Protein AF-A0A9D8ABJ6-F1 (afdb_monomer_lite)

Sequence (143 aa):
MEKLWEDFAPFADKQFLDEIETNLKSRFWEMYLGCSFLYNDFNLELPSHKGGPDLKINYNNTNLWVEAVTPQKGVGNDKLKKPPNGKVVKVSQDKMILRIQNSIDEKKRKYSNWIDKNIVSENEPFILAINGSELPFARTERE

Foldseek 3Di:
DVVLCVVCVVQFDPCLVVCCVPPVVQSVQLSVVSVVCVVVVWAWDHQPDDLDASTWTCDPNATEGEHGDAQAQDDDPLGQDADDPPDDDDDPVVSLVVSVVVRVVVVVVSVVVCCVVVSDPPPGHYYYHYDHPNHHPPDPDPD

Secondary structure (DSSP, 8-state):
-HHHHHHHGGG--TTHHHHHTTSHHHHHHHHHHHHHHHTTT-EEE--SSTTS-SEEEEETTEEEEEEEE-----SGGGPPPPPPTT------HHHHHHHHHHHHHHHHHHHHHHHHTTSS-TTS-EEEEE-GGGSTTSS----

pLDDT: mean 86.81, std 11.53, range [36.44, 97.5]

Structure (mmCIF, N/CA/C/O backbone):
data_AF-A0A9D8ABJ6-F1
#
_entry.id   AF-A0A9D8ABJ6-F1
#
loop_
_atom_site.group_PDB
_atom_site.id
_atom_site.type_symbol
_atom_site.label_atom_id
_atom_site.label_alt_id
_atom_site.label_comp_id
_atom_site.label_asym_id
_atom_site.label_entity_id
_atom_site.label_seq_id
_atom_site.pdbx_PDB_ins_code
_atom_site.Cartn_x
_atom_site.Cartn_y
_atom_site.Cartn_z
_atom_site.occupancy
_atom_site.B_iso_or_equiv
_atom_site.auth_seq_id
_atom_site.auth_comp_id
_atom_site.auth_asym_id
_atom_site.auth_atom_id
_atom_site.pdbx_PDB_model_num
ATOM 1 N N . MET A 1 1 ? 2.650 17.327 -5.884 1.00 76.12 1 MET A N 1
ATOM 2 C CA . MET A 1 1 ? 3.199 16.470 -4.809 1.00 76.12 1 MET A CA 1
ATOM 3 C C . MET A 1 1 ? 2.966 17.094 -3.452 1.00 76.12 1 MET A C 1
ATOM 5 O O . MET A 1 1 ? 2.412 16.404 -2.619 1.00 76.12 1 MET A O 1
ATOM 9 N N . GLU A 1 2 ? 3.292 18.374 -3.264 1.00 89.31 2 GLU A N 1
ATOM 10 C CA . GLU A 1 2 ? 3.063 19.102 -2.004 1.00 89.31 2 GLU A CA 1
ATOM 11 C C . GLU A 1 2 ? 1.635 18.939 -1.460 1.00 89.31 2 GLU A C 1
ATOM 13 O O . GLU A 1 2 ? 1.472 18.421 -0.365 1.00 89.31 2 GLU A O 1
ATOM 18 N N . LYS A 1 3 ? 0.606 19.191 -2.281 1.00 93.44 3 LYS A N 1
ATOM 19 C CA . LYS A 1 3 ? -0.793 19.005 -1.861 1.00 93.44 3 LYS A CA 1
ATOM 20 C C . LYS A 1 3 ? -1.155 17.571 -1.438 1.00 93.44 3 LYS A C 1
ATOM 22 O O . LYS A 1 3 ? -1.859 17.381 -0.458 1.00 93.44 3 LYS A O 1
ATOM 27 N N . LEU A 1 4 ? -0.657 16.562 -2.163 1.00 94.88 4 LEU A N 1
ATOM 28 C CA . LEU A 1 4 ? -0.892 15.154 -1.805 1.00 94.88 4 LEU A CA 1
ATOM 29 C C . LEU A 1 4 ? -0.260 14.833 -0.449 1.00 94.88 4 LEU A C 1
ATOM 31 O O . LEU A 1 4 ? -0.863 14.150 0.366 1.00 94.88 4 LEU A O 1
ATOM 35 N N . TRP A 1 5 ? 0.946 15.350 -0.205 1.00 95.06 5 TRP A N 1
ATOM 36 C CA . TRP A 1 5 ? 1.616 15.164 1.072 1.00 95.06 5 TRP A CA 1
ATOM 37 C C 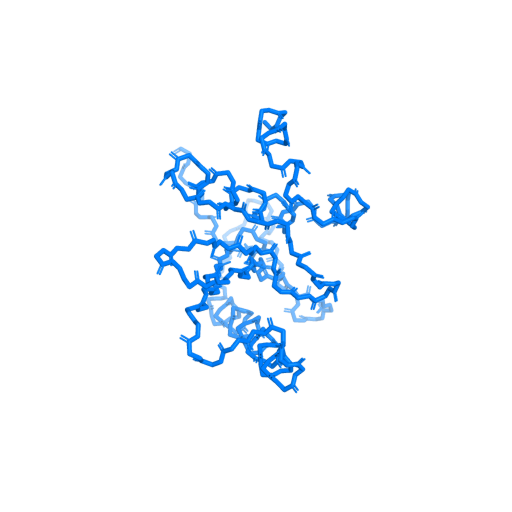. TRP A 1 5 ? 0.881 15.874 2.207 1.00 95.06 5 TRP A C 1
ATOM 39 O O . TRP A 1 5 ? 0.649 15.249 3.230 1.00 95.06 5 TRP A O 1
ATOM 49 N N . GLU A 1 6 ? 0.471 17.131 2.032 1.00 96.06 6 GLU A N 1
ATOM 50 C CA . GLU A 1 6 ? -0.304 17.866 3.044 1.00 96.06 6 GLU A CA 1
ATOM 51 C C . GLU A 1 6 ? -1.553 17.098 3.488 1.00 96.06 6 GLU A C 1
ATOM 53 O O . GLU A 1 6 ? -1.835 17.016 4.683 1.00 96.06 6 GLU A O 1
ATOM 58 N N . ASP A 1 7 ? -2.271 16.504 2.532 1.00 96.25 7 ASP A N 1
ATOM 59 C CA . ASP A 1 7 ? -3.502 15.765 2.810 1.00 96.25 7 ASP A CA 1
ATOM 60 C C . ASP A 1 7 ? -3.226 14.368 3.397 1.00 96.25 7 ASP A C 1
ATOM 62 O O . ASP A 1 7 ? -4.000 13.881 4.221 1.00 96.25 7 ASP A O 1
ATOM 66 N N . PHE A 1 8 ? -2.129 13.713 2.998 1.00 95.69 8 PHE A N 1
ATOM 67 C CA . PHE A 1 8 ? -1.795 12.350 3.428 1.00 95.69 8 PHE A CA 1
ATOM 68 C C . PHE A 1 8 ? -0.954 12.277 4.707 1.00 95.69 8 PHE A C 1
ATOM 70 O O . PHE A 1 8 ? -1.036 11.287 5.431 1.00 95.69 8 PHE A O 1
ATOM 77 N N . ALA A 1 9 ? -0.160 13.302 5.021 1.00 94.06 9 ALA A N 1
ATOM 78 C CA . ALA A 1 9 ? 0.759 13.321 6.160 1.00 94.06 9 ALA A CA 1
ATOM 79 C C . ALA A 1 9 ? 0.124 12.916 7.505 1.00 94.06 9 ALA A C 1
ATOM 81 O O . ALA A 1 9 ? 0.792 12.212 8.265 1.00 94.06 9 ALA A O 1
ATOM 82 N N . PRO A 1 10 ? -1.141 13.274 7.820 1.00 93.12 10 PRO A N 1
ATOM 83 C CA . PRO A 1 10 ? -1.798 12.818 9.047 1.00 93.12 10 PRO A CA 1
ATOM 84 C C . PRO A 1 10 ? -2.013 11.301 9.125 1.00 93.12 10 PRO A C 1
ATOM 86 O O . PRO A 1 10 ? -2.235 10.788 10.217 1.00 93.12 10 PRO A O 1
ATOM 89 N N . PHE A 1 11 ? -1.972 10.597 7.993 1.00 93.00 11 PHE A N 1
ATOM 90 C CA . PHE A 1 11 ? -2.233 9.160 7.863 1.00 93.00 11 PHE A CA 1
ATOM 91 C C . PHE A 1 11 ? -0.967 8.338 7.601 1.00 93.00 11 PHE A C 1
ATOM 93 O O . PHE A 1 11 ? -1.007 7.112 7.686 1.00 93.00 11 PHE A O 1
ATOM 100 N N . ALA A 1 12 ? 0.150 9.002 7.301 1.00 90.19 12 ALA A N 1
ATOM 101 C CA . ALA A 1 12 ? 1.417 8.358 7.002 1.00 90.19 12 ALA A CA 1
ATOM 102 C C . ALA A 1 12 ? 2.024 7.685 8.244 1.00 90.19 12 ALA A C 1
ATOM 104 O O . ALA A 1 12 ? 1.994 8.221 9.358 1.00 90.19 12 ALA A O 1
ATOM 105 N N . ASP A 1 13 ? 2.629 6.512 8.048 1.00 87.06 13 ASP A N 1
ATOM 106 C CA . ASP A 1 13 ? 3.379 5.846 9.107 1.00 87.06 13 ASP A CA 1
ATOM 107 C C . ASP A 1 13 ? 4.672 6.619 9.465 1.00 87.06 13 ASP A C 1
ATOM 109 O O . ASP A 1 13 ? 5.180 7.447 8.706 1.00 87.06 13 ASP A O 1
ATOM 113 N N . LYS A 1 14 ? 5.242 6.342 10.645 1.00 84.69 14 LYS A N 1
ATOM 114 C CA . LYS A 1 14 ? 6.432 7.059 11.151 1.00 84.69 14 LYS A CA 1
ATOM 115 C C . LYS A 1 14 ? 7.685 6.900 10.281 1.00 84.69 14 LYS A C 1
ATOM 117 O O . LYS A 1 14 ? 8.582 7.725 10.385 1.00 84.69 14 LYS A O 1
ATOM 122 N N . GLN A 1 15 ? 7.778 5.825 9.506 1.00 86.12 15 GLN A N 1
ATOM 123 C CA . GLN A 1 15 ? 8.911 5.486 8.643 1.00 86.12 15 GLN A CA 1
ATOM 124 C C . GLN A 1 15 ? 8.724 6.027 7.219 1.00 86.12 15 GLN A C 1
ATOM 126 O O . GLN A 1 15 ? 9.669 5.994 6.435 1.00 86.12 15 GLN A O 1
ATOM 131 N N . PHE A 1 16 ? 7.540 6.547 6.879 1.00 88.88 16 PHE A N 1
ATOM 132 C CA . PHE A 1 16 ? 7.216 7.021 5.537 1.00 88.88 16 PHE A CA 1
ATOM 133 C C . PHE A 1 16 ? 8.237 8.043 5.013 1.00 88.88 16 PHE A C 1
ATOM 135 O O . PHE A 1 16 ? 8.730 7.908 3.893 1.00 88.88 16 PHE A O 1
ATOM 142 N N . LEU A 1 17 ? 8.593 9.038 5.835 1.00 88.62 17 LEU A N 1
ATOM 143 C CA . LEU A 1 17 ? 9.566 10.074 5.467 1.00 88.62 17 LEU A CA 1
ATOM 144 C C . LEU A 1 17 ? 10.998 9.539 5.354 1.00 88.62 17 LEU A C 1
ATOM 146 O O . LEU A 1 17 ? 11.730 9.970 4.470 1.00 88.62 17 LEU A O 1
ATOM 150 N N . ASP A 1 18 ? 11.383 8.574 6.187 1.00 87.94 18 ASP A N 1
ATOM 151 C CA . ASP A 1 18 ? 12.710 7.954 6.096 1.00 87.94 18 ASP A CA 1
ATOM 152 C C . ASP A 1 18 ? 12.830 7.102 4.819 1.00 87.94 18 ASP A C 1
ATOM 154 O O . ASP A 1 18 ? 13.891 6.989 4.202 1.00 87.94 18 ASP A O 1
ATOM 158 N N . GLU A 1 19 ? 11.726 6.484 4.395 1.00 88.88 19 GLU A N 1
ATOM 159 C CA . GLU A 1 19 ? 11.717 5.560 3.269 1.00 88.88 19 GLU A CA 1
ATOM 160 C C . GLU A 1 19 ? 11.424 6.221 1.922 1.00 88.88 19 GLU A C 1
ATOM 162 O O . GLU A 1 19 ? 11.817 5.667 0.894 1.00 88.88 19 GLU A O 1
ATOM 167 N N . ILE A 1 20 ? 10.777 7.389 1.872 1.00 89.00 20 ILE A N 1
ATOM 168 C CA . ILE A 1 20 ? 10.450 8.044 0.595 1.00 89.00 20 ILE A CA 1
ATOM 169 C C . ILE A 1 20 ? 11.703 8.445 -0.195 1.00 89.00 20 ILE A C 1
ATOM 171 O O . ILE A 1 20 ? 11.685 8.407 -1.426 1.00 89.00 20 ILE A O 1
ATOM 175 N N . GLU A 1 21 ? 12.813 8.746 0.485 1.00 86.44 21 GLU A N 1
ATOM 176 C CA . GLU A 1 21 ? 14.087 9.088 -0.160 1.00 86.44 21 GLU A CA 1
ATOM 177 C C . GLU A 1 21 ? 14.674 7.914 -0.957 1.00 86.44 21 GLU A C 1
ATOM 179 O O . GLU A 1 21 ? 15.255 8.098 -2.029 1.00 86.44 21 GLU A O 1
ATOM 184 N N . THR A 1 22 ? 14.501 6.689 -0.454 1.00 86.44 22 THR A N 1
ATOM 185 C CA . THR A 1 22 ? 15.095 5.477 -1.040 1.00 86.44 22 THR A CA 1
ATOM 186 C C . THR A 1 22 ? 14.095 4.651 -1.851 1.00 86.44 22 THR A C 1
ATOM 188 O O . THR A 1 22 ? 14.486 3.976 -2.805 1.00 86.44 22 THR A O 1
ATOM 191 N N . ASN A 1 23 ? 12.801 4.755 -1.535 1.00 88.06 23 ASN A N 1
ATOM 192 C CA . ASN A 1 23 ? 11.696 3.983 -2.108 1.00 88.06 23 ASN A CA 1
ATOM 193 C C . ASN A 1 23 ? 10.588 4.888 -2.677 1.00 88.06 23 ASN A C 1
ATOM 195 O O . ASN A 1 23 ? 9.398 4.583 -2.552 1.00 88.06 23 ASN A O 1
ATOM 199 N N . LEU A 1 24 ? 10.978 5.981 -3.345 1.00 90.38 24 LEU A N 1
ATOM 200 C CA . LEU A 1 24 ? 10.076 7.034 -3.827 1.00 90.38 24 LEU A CA 1
ATOM 201 C C . LEU A 1 24 ? 8.819 6.508 -4.526 1.00 90.38 24 LEU A C 1
ATOM 203 O O . LEU A 1 24 ? 7.724 6.938 -4.202 1.00 90.38 24 LEU A O 1
ATOM 207 N N . LYS A 1 25 ? 8.941 5.581 -5.483 1.00 90.56 25 LYS A N 1
ATOM 208 C CA . LYS A 1 25 ? 7.775 5.091 -6.242 1.00 90.56 25 LYS A CA 1
ATOM 209 C C . LYS A 1 25 ? 6.803 4.276 -5.391 1.00 90.56 25 LYS A C 1
ATOM 211 O O . LYS A 1 25 ? 5.603 4.371 -5.623 1.00 90.56 25 LYS A O 1
ATOM 216 N N . SER A 1 26 ? 7.310 3.501 -4.432 1.00 90.81 26 SER A N 1
ATOM 217 C CA . SER A 1 26 ? 6.473 2.714 -3.521 1.00 90.81 26 SER A CA 1
ATOM 218 C C . SER A 1 26 ? 5.722 3.637 -2.566 1.00 90.81 26 SER A C 1
ATOM 220 O O . SER A 1 26 ? 4.498 3.587 -2.511 1.00 90.81 26 SER A O 1
ATOM 222 N N . ARG A 1 27 ? 6.442 4.548 -1.896 1.00 93.19 27 ARG A N 1
ATOM 223 C CA . ARG A 1 27 ? 5.853 5.505 -0.943 1.00 93.19 27 ARG A CA 1
ATOM 224 C C . ARG A 1 27 ? 4.950 6.530 -1.626 1.00 93.19 27 ARG A C 1
ATOM 226 O O . ARG A 1 27 ? 3.890 6.873 -1.118 1.00 93.19 27 ARG A O 1
ATOM 233 N N . PHE A 1 28 ? 5.289 6.944 -2.845 1.00 93.88 28 PHE A N 1
ATOM 234 C CA . PHE A 1 28 ? 4.387 7.747 -3.665 1.00 93.88 28 PHE A CA 1
ATOM 235 C C . PHE A 1 28 ? 3.108 6.985 -4.030 1.00 93.88 28 PHE A C 1
ATOM 237 O O . PHE A 1 28 ? 2.041 7.588 -4.042 1.00 93.88 28 PHE A O 1
ATOM 244 N N . TRP A 1 29 ? 3.189 5.686 -4.343 1.00 95.06 29 TRP A N 1
ATOM 245 C CA . TRP A 1 29 ? 2.006 4.892 -4.683 1.00 95.06 29 TRP A CA 1
ATOM 246 C C . TRP A 1 29 ? 1.058 4.727 -3.492 1.00 95.06 29 TRP A C 1
ATOM 248 O O . TRP A 1 29 ? -0.145 4.916 -3.653 1.00 95.06 29 TRP A O 1
ATOM 258 N N . GLU A 1 30 ? 1.601 4.466 -2.306 1.00 95.12 30 GLU A N 1
ATOM 259 C CA . GLU A 1 30 ? 0.864 4.471 -1.038 1.00 95.12 30 GLU A CA 1
ATOM 260 C C . GLU A 1 30 ? 0.154 5.812 -0.795 1.00 95.12 30 GLU A C 1
ATOM 262 O 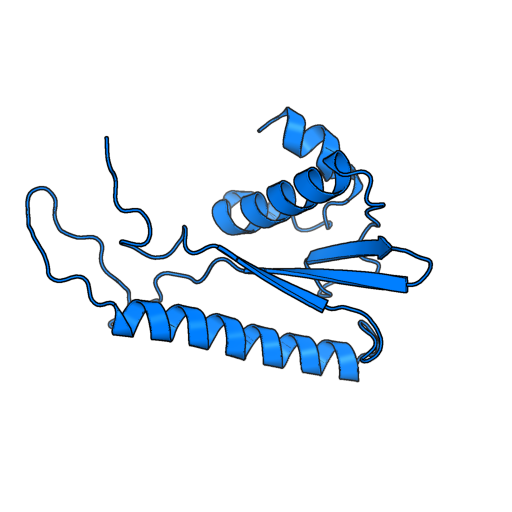O . GLU A 1 30 ? -1.067 5.842 -0.647 1.00 95.12 30 GLU A O 1
ATOM 267 N N . MET A 1 31 ? 0.888 6.929 -0.856 1.00 96.00 31 MET A N 1
ATOM 268 C CA . MET A 1 31 ? 0.318 8.271 -0.682 1.00 96.00 31 MET A CA 1
ATOM 269 C C . MET A 1 31 ? -0.753 8.580 -1.731 1.00 96.00 31 MET A C 1
ATOM 271 O O . MET A 1 31 ? -1.811 9.115 -1.412 1.00 96.00 31 MET A O 1
ATOM 275 N N . TYR A 1 32 ? -0.505 8.230 -2.995 1.00 96.25 32 TYR A N 1
ATOM 276 C CA . TYR A 1 32 ? -1.462 8.450 -4.074 1.00 96.25 32 TYR A CA 1
ATOM 277 C C . TYR A 1 32 ? -2.763 7.672 -3.847 1.00 96.25 32 TYR A C 1
ATOM 279 O O . TYR A 1 32 ? -3.844 8.227 -4.050 1.00 96.25 32 TYR A O 1
ATOM 287 N N . LEU A 1 33 ? -2.678 6.411 -3.413 1.00 96.81 33 LEU A N 1
ATOM 288 C CA . LEU A 1 33 ? -3.850 5.620 -3.037 1.00 96.81 33 LEU A CA 1
ATOM 289 C C . LEU A 1 33 ? -4.578 6.254 -1.856 1.00 96.81 33 LEU A C 1
ATOM 291 O O . LEU A 1 33 ? -5.793 6.423 -1.926 1.00 96.81 33 LEU A O 1
ATOM 295 N N . GLY A 1 34 ? -3.845 6.658 -0.818 1.00 96.62 34 GLY A N 1
ATOM 296 C CA . GLY A 1 34 ? -4.423 7.295 0.357 1.00 96.62 34 GLY A CA 1
ATOM 297 C C . GLY A 1 34 ? -5.218 8.552 0.004 1.00 96.62 34 GLY A C 1
ATOM 298 O O . GLY A 1 34 ? -6.401 8.644 0.324 1.00 96.62 34 GLY A O 1
ATOM 299 N N . CYS A 1 35 ? -4.620 9.470 -0.760 1.00 97.50 35 CYS A N 1
ATOM 300 C CA . CYS A 1 35 ? -5.322 10.645 -1.280 1.00 97.50 35 CYS A CA 1
ATOM 301 C C . CYS A 1 35 ? -6.505 10.271 -2.179 1.00 97.50 35 CYS A C 1
ATOM 303 O O . CYS A 1 35 ? -7.549 10.907 -2.103 1.00 97.50 35 CYS A O 1
ATOM 305 N N . SER A 1 36 ? -6.376 9.236 -3.016 1.00 96.75 36 SER A N 1
ATOM 306 C CA . SER A 1 36 ? -7.476 8.799 -3.883 1.00 96.75 36 SER A CA 1
ATOM 307 C C .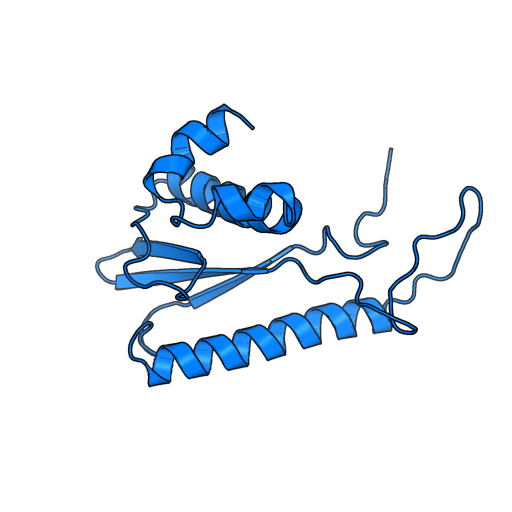 SER A 1 36 ? -8.686 8.349 -3.067 1.00 96.75 36 SER A C 1
ATOM 309 O O . SER A 1 36 ? -9.808 8.704 -3.410 1.00 96.75 36 SER A O 1
ATOM 311 N N . PHE A 1 37 ? -8.477 7.617 -1.974 1.00 96.50 37 PHE A N 1
ATOM 312 C CA . PHE A 1 37 ? -9.555 7.242 -1.062 1.00 96.50 37 PHE A CA 1
ATOM 313 C C . PHE A 1 37 ? -10.128 8.463 -0.328 1.00 96.50 37 PHE A C 1
ATOM 315 O O . PHE A 1 37 ? -11.345 8.643 -0.339 1.00 96.50 37 PHE A O 1
ATOM 322 N N . LEU A 1 38 ? -9.279 9.344 0.214 1.00 96.06 38 LEU A N 1
ATOM 323 C CA . LEU A 1 38 ? -9.716 10.584 0.875 1.00 96.06 38 LEU A CA 1
ATOM 324 C C . LEU A 1 38 ? -10.602 11.445 -0.033 1.00 96.06 38 LEU A C 1
ATOM 326 O O . LEU A 1 38 ? -11.652 11.917 0.385 1.00 96.06 38 LEU A O 1
ATOM 330 N N . TYR A 1 39 ? -10.203 11.627 -1.292 1.00 96.75 39 TYR A N 1
ATOM 331 C CA . TYR A 1 39 ? -10.935 12.449 -2.260 1.00 96.75 39 TYR A CA 1
ATOM 332 C C . TYR A 1 39 ? -12.223 11.795 -2.778 1.00 96.75 39 TYR A C 1
ATOM 334 O O . TYR A 1 39 ? -12.970 12.435 -3.512 1.00 96.75 39 TYR A O 1
ATOM 342 N N . ASN A 1 40 ? -12.476 10.535 -2.419 1.00 96.25 40 ASN A N 1
ATOM 343 C CA . ASN A 1 40 ? -13.724 9.821 -2.688 1.00 96.25 40 ASN A CA 1
ATOM 344 C C . ASN A 1 40 ? -14.510 9.554 -1.388 1.00 96.25 40 ASN A C 1
ATOM 346 O O . ASN A 1 40 ? -15.243 8.571 -1.308 1.00 96.25 40 ASN A O 1
ATOM 350 N N . ASP A 1 41 ? -14.334 10.409 -0.375 1.00 95.06 41 ASP A N 1
ATOM 351 C CA . ASP A 1 41 ? -15.074 10.403 0.895 1.00 95.06 41 ASP A CA 1
ATOM 352 C C . ASP A 1 41 ? -14.905 9.124 1.740 1.00 95.06 41 ASP A C 1
ATOM 354 O O . ASP A 1 41 ? -15.752 8.787 2.572 1.00 95.06 41 ASP A O 1
ATOM 358 N N . PHE A 1 42 ? -13.794 8.403 1.561 1.00 95.69 42 PHE A N 1
ATOM 359 C CA . PHE A 1 42 ? -13.424 7.311 2.459 1.00 95.69 42 PHE A CA 1
ATOM 360 C C . PHE A 1 42 ? -12.688 7.836 3.695 1.00 95.69 42 PHE A C 1
ATOM 362 O O . PHE A 1 42 ? -11.825 8.711 3.614 1.00 95.69 42 PHE A O 1
ATOM 369 N N . ASN A 1 43 ? -12.978 7.229 4.845 1.00 94.81 43 ASN A N 1
ATOM 370 C CA . ASN A 1 43 ? -12.372 7.598 6.119 1.00 94.81 43 ASN A CA 1
ATOM 371 C C . ASN A 1 43 ? -11.069 6.826 6.329 1.00 94.81 43 ASN A C 1
ATOM 373 O O . ASN A 1 43 ? -11.098 5.669 6.752 1.00 94.81 43 ASN A O 1
ATOM 377 N N . LEU A 1 44 ? -9.930 7.450 6.035 1.00 95.06 44 LEU A N 1
ATOM 378 C CA . LEU A 1 44 ? -8.631 6.877 6.383 1.00 95.06 44 LEU A CA 1
ATOM 379 C C . LEU A 1 44 ? -8.389 6.954 7.888 1.00 95.06 44 LEU A C 1
ATOM 381 O O . LEU A 1 44 ? -8.735 7.931 8.551 1.00 95.06 44 LEU A O 1
ATOM 385 N N . GLU A 1 45 ? -7.720 5.936 8.407 1.00 92.88 45 GLU A N 1
ATOM 386 C CA . GLU A 1 45 ? -7.226 5.889 9.774 1.00 92.88 45 GLU A CA 1
ATOM 387 C C . GLU A 1 45 ? -5.716 5.639 9.760 1.00 92.88 45 GLU A C 1
ATOM 389 O O . GLU A 1 45 ? -5.197 4.909 8.913 1.00 92.88 45 GLU A O 1
ATOM 394 N N . LEU A 1 46 ? -5.006 6.221 10.730 1.00 85.06 46 LEU A N 1
ATOM 395 C CA . LEU A 1 46 ? -3.604 5.887 10.977 1.00 85.06 46 LEU A CA 1
ATOM 396 C C . LEU A 1 46 ? -3.480 4.380 11.253 1.00 85.06 46 LEU A C 1
ATOM 398 O O . LEU A 1 46 ? -4.197 3.869 12.124 1.00 85.06 46 LEU A O 1
ATOM 402 N N . PRO A 1 47 ? -2.560 3.663 10.584 1.00 73.81 47 PRO A N 1
ATOM 403 C CA . PRO A 1 47 ? -2.312 2.263 10.887 1.00 73.81 47 PRO A CA 1
ATOM 404 C C . PRO A 1 47 ? -1.955 2.095 12.369 1.00 73.81 47 PRO A C 1
ATOM 406 O O . PRO A 1 47 ? -0.994 2.678 12.874 1.00 73.81 47 PRO A O 1
ATOM 409 N N . SER A 1 48 ? -2.732 1.288 13.093 1.00 67.81 48 SER A N 1
ATOM 410 C CA . SER A 1 48 ? -2.560 1.100 14.540 1.00 67.81 48 SER A CA 1
ATOM 411 C C . SER A 1 48 ? -1.340 0.244 14.901 1.00 67.81 48 SER A C 1
ATOM 413 O O . SER A 1 48 ? -0.902 0.246 16.053 1.00 67.81 48 SER A O 1
ATOM 415 N N . HIS A 1 49 ? -0.771 -0.480 13.931 1.00 73.44 49 HIS A N 1
ATOM 416 C CA . HIS A 1 49 ? 0.315 -1.433 14.143 1.00 73.44 49 HIS A CA 1
ATOM 417 C C . HIS A 1 49 ? 1.512 -1.155 13.239 1.00 73.44 49 HIS A C 1
ATOM 419 O O . HIS A 1 49 ? 1.400 -1.099 12.016 1.00 73.44 49 HIS A O 1
ATOM 425 N N . LYS A 1 50 ? 2.700 -1.084 13.849 1.00 78.50 50 LYS A N 1
ATOM 426 C CA . LYS A 1 50 ? 3.961 -1.058 13.106 1.00 78.50 50 LYS A CA 1
ATOM 427 C C . LYS A 1 50 ? 4.122 -2.364 12.321 1.00 78.50 50 LYS A C 1
ATOM 429 O O . LYS A 1 50 ? 4.119 -3.442 12.915 1.00 78.50 50 LYS A O 1
ATOM 434 N N . GLY A 1 51 ? 4.309 -2.254 11.007 1.00 81.69 51 GLY A N 1
ATOM 435 C CA . GLY A 1 51 ? 4.467 -3.403 10.111 1.00 81.69 51 GLY A CA 1
ATOM 436 C C . GLY A 1 51 ? 3.160 -4.120 9.751 1.00 81.69 51 GLY A C 1
ATOM 437 O O . GLY A 1 51 ? 3.221 -5.293 9.377 1.00 81.69 51 GLY A O 1
ATOM 438 N N . GLY A 1 52 ? 2.010 -3.455 9.914 1.00 88.81 52 GLY A N 1
ATOM 439 C CA . GLY A 1 52 ? 0.739 -3.850 9.300 1.00 88.81 52 GLY A CA 1
ATOM 440 C C . GLY A 1 52 ? 0.628 -3.395 7.836 1.00 88.81 52 GLY A C 1
ATOM 441 O O . GLY A 1 52 ? 1.637 -2.969 7.272 1.00 88.81 52 GLY A O 1
ATOM 442 N N . PRO A 1 53 ? -0.571 -3.496 7.235 1.00 92.88 53 PRO A N 1
ATOM 443 C CA . PRO A 1 53 ? -0.830 -2.992 5.888 1.00 92.88 53 PRO A CA 1
ATOM 444 C C . PRO A 1 53 ? -0.626 -1.478 5.776 1.00 92.88 53 PRO A C 1
ATOM 446 O O . PRO A 1 53 ? -0.796 -0.762 6.765 1.00 92.88 53 PRO A O 1
ATOM 449 N N . ASP A 1 54 ? -0.326 -1.009 4.565 1.00 93.69 54 ASP A N 1
ATOM 450 C CA . ASP A 1 54 ? -0.018 0.404 4.305 1.00 93.69 54 ASP A CA 1
ATOM 451 C C . ASP A 1 54 ? -1.173 1.364 4.662 1.00 93.69 54 ASP A C 1
ATOM 453 O O . ASP A 1 54 ? -0.942 2.415 5.255 1.00 93.69 54 ASP A O 1
ATOM 457 N N . LEU A 1 55 ? -2.428 1.015 4.340 1.00 94.69 55 LEU A N 1
ATOM 458 C CA . LEU A 1 55 ? -3.598 1.852 4.640 1.00 94.69 55 LEU A CA 1
ATOM 459 C C . LEU A 1 55 ? -4.681 1.083 5.396 1.00 94.69 55 LEU A C 1
ATOM 461 O O . LEU A 1 55 ? -4.982 -0.079 5.101 1.00 94.69 55 LEU A O 1
ATOM 465 N N . LYS A 1 56 ? -5.340 1.801 6.308 1.00 95.38 56 LYS A N 1
ATOM 466 C CA . LYS A 1 56 ? -6.559 1.381 6.992 1.00 95.38 56 LYS A CA 1
ATOM 467 C C . LYS A 1 56 ? -7.684 2.355 6.663 1.00 95.38 56 LYS A C 1
ATOM 469 O O . LYS A 1 56 ? -7.516 3.565 6.788 1.00 95.38 56 LYS A O 1
ATOM 474 N N . ILE A 1 57 ? -8.830 1.827 6.252 1.00 95.31 57 ILE A N 1
ATOM 475 C CA . ILE A 1 57 ? -10.011 2.609 5.894 1.00 95.31 57 ILE A CA 1
ATOM 476 C C . ILE A 1 57 ? -11.194 2.103 6.709 1.00 95.31 57 ILE A C 1
ATOM 478 O O . ILE A 1 57 ? -11.472 0.906 6.732 1.00 95.31 57 ILE A O 1
ATOM 482 N N . ASN A 1 58 ? -11.920 3.010 7.350 1.00 94.12 58 ASN A N 1
ATOM 483 C CA . ASN A 1 58 ? -13.184 2.694 7.995 1.00 94.12 58 ASN A CA 1
ATOM 484 C C . ASN A 1 58 ? -14.317 2.808 6.972 1.00 94.12 58 ASN A C 1
ATOM 486 O O . ASN A 1 58 ? -14.637 3.900 6.495 1.00 94.12 58 ASN A O 1
ATOM 490 N N . TYR A 1 59 ? -14.910 1.672 6.617 1.00 91.00 59 TYR A N 1
ATOM 491 C CA . TYR A 1 59 ? -15.986 1.588 5.639 1.00 91.00 59 TYR A CA 1
ATOM 492 C C . TYR A 1 59 ? -17.146 0.790 6.228 1.00 91.00 59 TYR A C 1
ATOM 494 O O . TYR A 1 59 ? -16.985 -0.376 6.559 1.00 91.00 59 TYR A O 1
ATOM 502 N N . ASN A 1 60 ? -18.330 1.395 6.364 1.00 88.69 60 ASN A N 1
ATOM 503 C CA . ASN A 1 60 ? -19.536 0.728 6.879 1.00 88.69 60 ASN A CA 1
ATOM 504 C C . ASN A 1 60 ? -19.332 -0.032 8.211 1.00 88.69 60 ASN A C 1
ATOM 506 O O . ASN A 1 60 ? -19.831 -1.145 8.370 1.00 88.69 60 ASN A O 1
ATOM 510 N N . ASN A 1 61 ? -18.610 0.559 9.172 1.00 88.56 61 ASN A N 1
ATOM 511 C CA . ASN A 1 61 ? -18.259 -0.058 10.464 1.00 88.56 61 ASN A CA 1
ATOM 512 C C . ASN A 1 61 ? -17.400 -1.335 10.356 1.00 88.56 61 ASN A C 1
ATOM 514 O O . ASN A 1 61 ? -17.352 -2.126 11.299 1.00 88.56 61 ASN A O 1
ATOM 518 N N . THR A 1 62 ? -16.716 -1.544 9.231 1.00 92.62 62 THR A N 1
ATOM 519 C CA . THR A 1 62 ? -15.675 -2.563 9.077 1.00 92.62 62 THR A CA 1
ATOM 520 C C . THR A 1 62 ? -14.360 -1.917 8.646 1.00 92.62 62 THR A C 1
ATOM 522 O O . THR A 1 62 ? -14.350 -0.836 8.049 1.00 92.62 62 THR A O 1
ATOM 525 N N . ASN A 1 63 ? -13.240 -2.562 8.969 1.00 94.06 63 ASN A N 1
ATOM 526 C CA . ASN A 1 63 ? -11.942 -2.127 8.477 1.00 94.06 63 ASN A CA 1
ATOM 527 C C . ASN A 1 63 ? -11.734 -2.693 7.070 1.00 94.06 63 ASN A C 1
ATOM 529 O O . ASN A 1 63 ? -11.847 -3.895 6.845 1.00 94.06 63 ASN A O 1
ATOM 533 N N . LEU A 1 64 ? -11.403 -1.818 6.131 1.00 95.06 64 LEU A N 1
ATOM 534 C CA . LEU A 1 64 ? -10.866 -2.153 4.823 1.00 95.06 64 LEU A CA 1
ATOM 535 C C . LEU A 1 64 ? -9.359 -1.895 4.860 1.00 95.06 64 LEU A C 1
ATOM 537 O O . LEU A 1 64 ? -8.916 -0.786 5.160 1.00 95.06 64 LEU A O 1
ATOM 541 N N . TRP A 1 65 ? -8.578 -2.911 4.523 1.00 95.94 65 TRP A N 1
ATOM 542 C CA . TRP A 1 65 ? -7.121 -2.827 4.497 1.00 95.94 65 TRP A CA 1
ATOM 543 C C . TRP A 1 65 ? -6.616 -2.734 3.064 1.00 95.94 65 TRP A C 1
ATOM 545 O O . TRP A 1 65 ? -7.114 -3.433 2.178 1.00 95.94 65 TRP A O 1
ATOM 555 N N . VAL A 1 66 ? -5.607 -1.898 2.831 1.00 95.94 66 VAL A N 1
ATOM 556 C CA . VAL A 1 66 ? -4.970 -1.773 1.517 1.00 95.94 66 VAL A CA 1
ATOM 557 C C . VAL A 1 66 ? -3.467 -1.893 1.666 1.00 95.94 66 VAL A C 1
ATOM 559 O O . VAL A 1 66 ? -2.858 -1.218 2.488 1.00 95.94 66 VAL A O 1
ATOM 562 N N . GLU A 1 67 ? -2.879 -2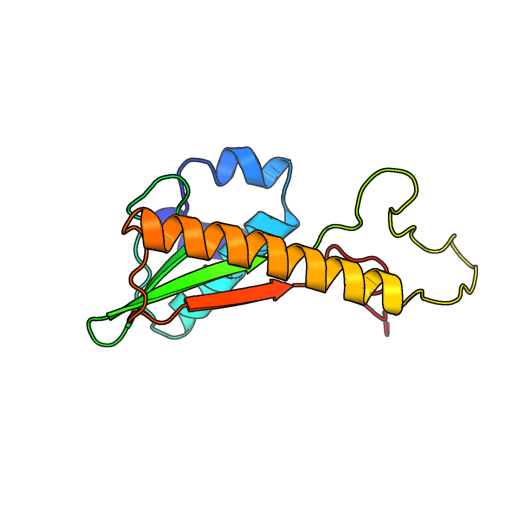.734 0.826 1.00 95.56 67 GLU A N 1
ATOM 563 C CA . GLU A 1 67 ? -1.438 -2.899 0.703 1.00 95.56 67 GLU A CA 1
ATOM 564 C C . GLU A 1 67 ? -0.988 -2.448 -0.687 1.00 95.56 67 GLU A C 1
ATOM 566 O O . GLU A 1 67 ? -1.398 -3.008 -1.712 1.00 95.56 67 GLU A O 1
ATOM 571 N N . ALA A 1 68 ? -0.128 -1.437 -0.729 1.00 94.50 68 ALA A N 1
ATOM 572 C CA . ALA A 1 68 ? 0.456 -0.881 -1.931 1.00 94.50 68 ALA A CA 1
ATOM 573 C C . ALA A 1 68 ? 1.670 -1.716 -2.370 1.00 94.50 68 ALA A C 1
ATOM 575 O O . ALA A 1 68 ? 2.585 -2.046 -1.611 1.00 94.50 68 ALA A O 1
ATOM 576 N N . VAL A 1 69 ? 1.704 -2.082 -3.652 1.00 93.62 69 VAL A N 1
ATOM 577 C CA . VAL A 1 69 ? 2.773 -2.919 -4.204 1.00 93.62 69 VAL A CA 1
ATOM 578 C C . VAL A 1 69 ? 3.309 -2.315 -5.482 1.00 93.62 69 VAL A C 1
ATOM 580 O O . VAL A 1 69 ? 2.593 -2.195 -6.471 1.00 93.62 69 VAL A O 1
ATOM 583 N N . THR A 1 70 ? 4.608 -2.037 -5.508 1.00 91.00 70 THR A N 1
ATOM 584 C CA . THR A 1 70 ? 5.338 -1.731 -6.743 1.00 91.00 70 THR A CA 1
ATOM 585 C C . THR A 1 70 ? 6.332 -2.854 -7.050 1.00 91.00 70 THR A C 1
ATOM 587 O O . THR A 1 70 ? 7.428 -2.858 -6.477 1.00 91.00 70 THR A O 1
ATOM 590 N N . PRO A 1 71 ? 5.991 -3.831 -7.920 1.00 87.12 71 PRO A N 1
ATOM 591 C CA . PRO A 1 71 ? 6.880 -4.944 -8.233 1.00 87.12 71 PRO A CA 1
ATOM 592 C C . PRO A 1 71 ? 8.222 -4.451 -8.772 1.00 87.12 71 PRO A C 1
ATOM 594 O O . PRO A 1 71 ? 8.292 -3.744 -9.778 1.00 87.12 71 PRO A O 1
ATOM 597 N N . GLN A 1 72 ? 9.306 -4.826 -8.099 1.00 81.81 72 GLN A N 1
ATOM 598 C CA . GLN A 1 72 ? 10.633 -4.347 -8.459 1.00 81.81 72 GLN A CA 1
ATOM 599 C C . GLN A 1 72 ? 11.189 -5.069 -9.694 1.00 81.81 72 GLN A C 1
ATOM 601 O O . GLN A 1 72 ? 10.909 -6.238 -9.960 1.00 81.81 72 GLN A O 1
ATOM 606 N N . LYS A 1 73 ? 12.102 -4.395 -10.403 1.00 73.25 73 LYS A N 1
ATOM 607 C CA . LYS A 1 73 ? 12.877 -4.937 -11.539 1.00 73.25 73 LYS A CA 1
ATOM 608 C C . LYS A 1 73 ? 13.690 -6.207 -11.229 1.00 73.25 73 LYS A C 1
ATOM 610 O O . LYS A 1 73 ? 14.187 -6.841 -12.159 1.00 73.25 73 LYS A O 1
ATOM 615 N N . GLY A 1 74 ? 13.846 -6.563 -9.953 1.00 69.06 74 GLY A N 1
ATOM 616 C CA . GLY A 1 74 ? 14.721 -7.631 -9.476 1.00 69.06 74 GLY A CA 1
ATOM 617 C C . GLY A 1 74 ? 16.188 -7.211 -9.347 1.00 69.06 74 GLY A C 1
ATOM 618 O O . GLY A 1 74 ? 16.593 -6.124 -9.769 1.00 69.06 74 GLY A O 1
ATOM 619 N N . VAL A 1 75 ? 16.994 -8.098 -8.768 1.00 67.12 75 VAL A N 1
ATOM 620 C CA . VAL A 1 75 ? 18.439 -7.926 -8.549 1.00 67.12 75 VAL A CA 1
ATOM 621 C C . VAL A 1 75 ? 19.234 -9.008 -9.287 1.00 67.12 75 VAL A C 1
ATOM 623 O O . VAL A 1 75 ? 18.672 -10.013 -9.720 1.00 67.12 75 VAL A O 1
ATOM 626 N N . GLY A 1 76 ? 20.541 -8.793 -9.457 1.00 69.44 76 GLY A N 1
ATOM 627 C CA . GLY A 1 76 ? 21.443 -9.779 -10.059 1.00 69.44 76 GLY A CA 1
ATOM 628 C C . GLY A 1 76 ? 21.139 -10.105 -11.527 1.00 69.44 76 GLY A C 1
ATOM 629 O O . GLY A 1 76 ? 20.702 -9.245 -12.297 1.00 69.44 76 GLY A O 1
ATOM 630 N N . ASN A 1 77 ? 21.388 -11.359 -11.913 1.00 62.66 77 ASN A N 1
ATOM 631 C CA . ASN A 1 77 ? 21.276 -11.836 -13.297 1.00 62.66 77 ASN A CA 1
ATOM 632 C C . ASN A 1 77 ? 19.833 -11.853 -13.827 1.00 62.66 77 ASN A C 1
ATOM 634 O O . ASN A 1 77 ? 19.622 -11.713 -15.032 1.00 62.66 77 ASN A O 1
ATOM 638 N N . ASP A 1 78 ? 18.844 -11.930 -12.935 1.00 64.88 78 ASP A N 1
ATOM 639 C CA . ASP A 1 78 ? 17.423 -11.981 -13.297 1.00 64.88 78 ASP A CA 1
ATOM 640 C C . ASP A 1 78 ? 16.773 -10.599 -13.400 1.00 64.88 78 ASP A C 1
ATOM 642 O O . ASP A 1 78 ? 15.569 -10.482 -13.660 1.00 64.88 78 ASP A O 1
ATOM 646 N N . LYS A 1 79 ? 17.545 -9.533 -13.173 1.00 76.25 79 LYS A N 1
ATOM 647 C CA . LYS A 1 79 ? 17.061 -8.160 -13.270 1.00 76.25 79 LYS A CA 1
ATOM 648 C C . LYS A 1 79 ? 16.544 -7.871 -14.678 1.00 76.25 79 LYS A C 1
ATOM 650 O O . LYS A 1 79 ? 17.254 -8.048 -15.670 1.00 76.25 79 LYS A O 1
ATOM 655 N N . LEU A 1 80 ? 15.329 -7.337 -14.758 1.00 75.12 80 LEU A N 1
ATOM 656 C CA . LEU A 1 80 ? 14.811 -6.763 -15.993 1.00 75.12 80 LEU A CA 1
ATOM 657 C C . LEU A 1 80 ? 15.680 -5.556 -16.370 1.00 75.12 80 LEU A C 1
ATOM 659 O O . LEU A 1 80 ? 15.794 -4.582 -15.618 1.00 75.12 80 LEU A O 1
ATOM 663 N N . LYS A 1 81 ? 16.345 -5.641 -17.524 1.00 74.81 81 LYS A N 1
ATOM 664 C CA . LYS A 1 81 ? 17.189 -4.567 -18.054 1.00 74.81 81 LYS A CA 1
ATOM 665 C C . LYS A 1 81 ? 16.346 -3.657 -18.935 1.00 74.81 81 LYS A C 1
ATOM 667 O O . LYS A 1 81 ? 15.552 -4.141 -19.737 1.00 74.81 81 LYS A O 1
ATOM 672 N N . LYS A 1 82 ? 16.541 -2.344 -18.796 1.00 73.56 82 LYS A N 1
ATOM 673 C CA . LYS A 1 82 ? 16.008 -1.376 -19.759 1.00 73.56 82 LYS A CA 1
ATOM 674 C C . LYS A 1 82 ? 16.615 -1.649 -21.145 1.00 73.56 82 LYS A C 1
ATOM 676 O O . LYS A 1 82 ? 17.761 -2.109 -21.211 1.00 73.56 82 LYS A O 1
ATOM 681 N N . PRO A 1 83 ? 15.872 -1.381 -22.229 1.00 72.81 83 PRO A N 1
ATOM 682 C CA . PRO A 1 83 ? 16.435 -1.472 -23.564 1.00 72.81 83 PRO A CA 1
ATOM 683 C C . PRO A 1 83 ? 17.571 -0.447 -23.703 1.00 72.81 83 PRO A C 1
ATOM 685 O O . PRO A 1 83 ? 17.478 0.640 -23.127 1.00 72.81 83 PRO A O 1
ATOM 688 N N . PRO A 1 84 ? 18.648 -0.762 -24.437 1.00 80.00 84 PRO A N 1
ATOM 689 C CA . PRO A 1 84 ? 19.620 0.249 -24.832 1.00 80.00 84 PRO A CA 1
ATOM 690 C C . PRO A 1 84 ? 18.938 1.340 -25.669 1.00 80.00 84 PRO A C 1
ATOM 692 O O . PRO A 1 84 ? 18.060 1.029 -26.476 1.00 80.00 84 PRO A O 1
ATOM 695 N N . ASN A 1 85 ? 19.367 2.596 -25.522 1.00 80.38 85 ASN A N 1
ATOM 696 C CA . ASN A 1 85 ? 18.825 3.700 -26.318 1.00 80.38 85 ASN A CA 1
ATOM 697 C C . ASN A 1 85 ? 18.951 3.413 -27.822 1.00 80.38 85 ASN A C 1
ATOM 699 O O . ASN A 1 85 ? 19.992 2.946 -28.289 1.00 80.38 85 ASN A O 1
ATOM 703 N N . GLY A 1 86 ? 17.876 3.680 -28.568 1.00 81.38 86 GLY A N 1
ATOM 704 C CA . GLY A 1 86 ? 17.823 3.496 -30.020 1.00 81.38 86 GLY A CA 1
ATOM 705 C C . GLY A 1 86 ? 17.797 2.038 -30.496 1.00 81.38 86 GLY A C 1
ATOM 706 O O . GLY A 1 86 ? 17.907 1.802 -31.696 1.00 81.38 86 GLY A O 1
ATOM 707 N N . LYS A 1 87 ? 17.664 1.049 -29.597 1.00 81.75 87 LYS A N 1
ATOM 708 C CA . LYS A 1 87 ? 17.579 -0.370 -29.974 1.00 81.75 87 LYS A CA 1
ATOM 709 C C . LYS A 1 87 ? 16.205 -0.954 -29.685 1.00 81.75 87 LYS A C 1
ATOM 711 O O . LYS A 1 87 ? 15.726 -0.931 -28.554 1.00 81.75 87 LYS A O 1
ATOM 716 N N . VAL A 1 88 ? 15.625 -1.578 -30.707 1.00 79.31 88 VAL A N 1
ATOM 717 C CA . VAL A 1 88 ? 14.454 -2.441 -30.550 1.00 79.31 88 VAL A CA 1
ATOM 718 C C . VAL A 1 88 ? 14.903 -3.740 -29.891 1.00 79.31 88 VAL A C 1
ATOM 720 O O . VAL A 1 88 ? 15.833 -4.400 -30.354 1.00 79.31 88 VAL A O 1
ATOM 723 N N . VAL A 1 89 ? 14.242 -4.112 -28.800 1.00 79.75 89 VAL A N 1
ATOM 724 C CA . VAL A 1 89 ? 14.467 -5.387 -28.114 1.00 79.75 89 VAL A CA 1
ATOM 725 C C . VAL A 1 89 ? 13.138 -6.100 -27.928 1.00 79.75 89 VAL A C 1
ATOM 727 O O . VAL A 1 89 ? 12.096 -5.465 -27.764 1.00 79.75 89 VAL A O 1
ATOM 730 N N . LYS A 1 90 ? 13.170 -7.433 -27.907 1.00 79.19 90 LYS A N 1
ATOM 731 C CA . LYS A 1 90 ? 11.996 -8.217 -27.530 1.00 79.19 90 LYS A CA 1
ATOM 732 C C . LYS A 1 90 ? 11.717 -8.007 -26.042 1.00 79.19 90 LYS A C 1
ATOM 734 O O . LYS A 1 90 ? 12.567 -8.297 -25.199 1.00 79.19 90 LYS A O 1
ATOM 739 N N . VAL A 1 91 ? 10.520 -7.526 -25.723 1.00 76.31 91 VAL A N 1
ATOM 740 C CA . VAL A 1 91 ? 10.056 -7.408 -24.339 1.00 76.31 91 VAL A CA 1
ATOM 741 C C . VAL A 1 91 ? 9.849 -8.810 -23.770 1.00 76.31 91 VAL A C 1
ATOM 743 O O . VAL A 1 91 ? 9.140 -9.632 -24.347 1.00 76.31 91 VAL A O 1
ATOM 746 N N . SER A 1 92 ? 10.474 -9.097 -22.630 1.00 79.75 92 SER A N 1
ATOM 747 C CA . SER A 1 92 ? 10.316 -10.381 -21.944 1.00 79.75 92 SER A CA 1
ATOM 748 C C . SER A 1 92 ? 9.090 -10.331 -21.030 1.00 79.75 92 SER A C 1
ATOM 750 O O . SER A 1 92 ? 9.208 -10.109 -19.826 1.00 79.75 92 SER A O 1
ATOM 752 N N . GLN A 1 93 ? 7.907 -10.496 -21.628 1.00 80.50 93 GLN A N 1
ATOM 753 C CA . GLN A 1 93 ? 6.621 -10.474 -20.921 1.00 80.50 93 GLN A CA 1
ATOM 754 C C . GLN A 1 93 ? 6.563 -11.507 -19.792 1.00 80.50 93 GLN A C 1
ATOM 756 O O . GLN A 1 93 ? 6.204 -11.146 -18.675 1.00 80.50 93 GLN A O 1
ATOM 761 N N . ASP A 1 94 ? 7.037 -12.731 -20.030 1.00 83.62 94 ASP A N 1
ATOM 762 C CA . ASP A 1 94 ? 7.057 -13.794 -19.015 1.00 83.62 94 ASP A CA 1
ATOM 763 C C . ASP A 1 94 ? 7.840 -13.385 -17.765 1.00 83.62 94 ASP A C 1
ATOM 765 O O . ASP A 1 94 ? 7.399 -13.606 -16.641 1.00 83.62 94 ASP A O 1
ATOM 769 N N . LYS A 1 95 ? 8.980 -12.701 -17.937 1.00 82.00 95 LYS A N 1
ATOM 770 C CA . LYS A 1 95 ? 9.759 -12.200 -16.800 1.00 82.00 95 LYS A CA 1
ATOM 771 C C . LYS A 1 95 ? 9.021 -11.102 -16.039 1.00 82.00 95 LYS A C 1
ATOM 773 O O . LYS A 1 95 ? 9.157 -11.039 -14.823 1.00 82.00 95 LYS A O 1
ATOM 778 N N . MET A 1 96 ? 8.250 -10.245 -16.710 1.00 83.25 96 MET A N 1
ATOM 779 C CA . MET A 1 96 ? 7.409 -9.257 -16.020 1.00 83.25 96 MET A CA 1
ATOM 780 C C . MET A 1 96 ? 6.280 -9.933 -15.241 1.00 83.25 96 MET A C 1
ATOM 782 O O . MET A 1 96 ? 6.086 -9.609 -14.072 1.00 83.25 96 MET A O 1
ATOM 786 N N . ILE A 1 97 ? 5.599 -10.908 -15.850 1.00 86.94 97 ILE A N 1
ATOM 787 C CA . ILE A 1 97 ? 4.549 -11.701 -15.197 1.00 86.94 97 ILE A CA 1
ATOM 788 C C . ILE A 1 97 ? 5.108 -12.383 -13.946 1.00 86.94 97 ILE A C 1
ATOM 790 O O . ILE A 1 97 ? 4.544 -12.219 -12.868 1.00 86.94 97 ILE A O 1
ATOM 794 N N . LEU A 1 98 ? 6.266 -13.043 -14.048 1.00 87.19 98 LEU A N 1
ATOM 795 C CA . LEU A 1 98 ? 6.931 -13.680 -12.908 1.00 87.19 98 LEU A CA 1
ATOM 796 C C . LEU A 1 98 ? 7.280 -12.685 -11.790 1.00 87.19 98 LEU A C 1
ATOM 798 O O . LEU A 1 98 ? 7.203 -13.027 -10.612 1.00 87.19 98 LEU A O 1
ATOM 802 N N . ARG A 1 99 ? 7.652 -11.439 -12.118 1.00 86.69 99 ARG A N 1
ATOM 803 C CA . ARG A 1 99 ? 7.920 -10.403 -11.102 1.00 86.69 99 ARG A CA 1
ATOM 804 C C . ARG A 1 99 ? 6.654 -9.993 -10.364 1.00 86.69 99 ARG A C 1
ATOM 806 O O . ARG A 1 99 ? 6.690 -9.901 -9.142 1.00 86.69 99 ARG A O 1
ATOM 813 N N . ILE A 1 100 ? 5.554 -9.800 -11.086 1.00 89.06 100 ILE A N 1
ATOM 814 C CA . ILE A 1 100 ? 4.255 -9.491 -10.481 1.00 89.06 100 ILE A CA 1
ATOM 815 C C . ILE A 1 100 ? 3.800 -10.660 -9.601 1.00 89.06 100 ILE A C 1
ATOM 817 O O . ILE A 1 100 ? 3.450 -10.444 -8.445 1.00 89.06 100 ILE A O 1
ATOM 821 N N . GLN A 1 101 ? 3.878 -11.894 -10.108 1.00 90.81 101 GLN A N 1
ATOM 822 C CA . GLN A 1 101 ? 3.511 -13.101 -9.364 1.00 90.81 101 GLN A CA 1
ATOM 823 C C . GLN A 1 101 ? 4.314 -13.243 -8.070 1.00 90.81 101 GLN A C 1
ATOM 825 O O . GLN A 1 101 ? 3.727 -13.462 -7.017 1.00 90.81 101 GLN A O 1
ATOM 830 N N . ASN A 1 102 ? 5.634 -13.044 -8.122 1.00 90.06 102 ASN A N 1
ATOM 831 C CA . ASN A 1 102 ? 6.484 -13.092 -6.932 1.00 90.06 102 ASN A CA 1
ATOM 832 C C . ASN A 1 102 ? 6.113 -12.016 -5.901 1.00 90.06 102 ASN A C 1
ATOM 834 O O . ASN A 1 102 ? 6.096 -12.302 -4.707 1.00 90.06 102 ASN A O 1
ATOM 838 N N . SER A 1 103 ? 5.792 -10.794 -6.340 1.00 90.88 103 SER A N 1
ATOM 839 C CA . SER A 1 103 ? 5.325 -9.741 -5.431 1.00 90.88 103 SER A CA 1
ATOM 840 C C . SER A 1 103 ? 3.972 -10.079 -4.804 1.00 90.88 103 SER A C 1
ATOM 842 O O . SER A 1 103 ? 3.787 -9.842 -3.614 1.00 90.88 103 SER A O 1
ATOM 844 N N . ILE A 1 104 ? 3.048 -10.676 -5.564 1.00 93.00 104 ILE A N 1
ATOM 845 C CA . ILE A 1 104 ? 1.769 -11.163 -5.030 1.00 93.00 104 ILE A CA 1
ATOM 846 C C . ILE A 1 104 ? 2.004 -12.272 -4.001 1.00 93.00 104 ILE A C 1
ATOM 848 O O . ILE A 1 104 ? 1.429 -12.220 -2.919 1.00 93.00 104 ILE A O 1
ATOM 852 N N . ASP A 1 105 ? 2.861 -13.248 -4.301 1.00 93.81 105 ASP A N 1
ATOM 853 C CA . ASP A 1 105 ? 3.145 -14.366 -3.398 1.00 93.81 105 ASP A CA 1
ATOM 854 C C . ASP A 1 105 ? 3.813 -13.911 -2.089 1.00 93.81 105 ASP A C 1
ATOM 856 O O . ASP A 1 105 ? 3.423 -14.332 -0.999 1.00 93.81 105 ASP A O 1
ATOM 860 N N . GLU A 1 106 ? 4.779 -12.989 -2.161 1.00 93.25 106 GLU A N 1
ATOM 861 C CA . GLU A 1 106 ? 5.384 -12.387 -0.968 1.00 93.25 106 GLU A CA 1
ATOM 862 C C . GLU A 1 106 ? 4.336 -11.677 -0.104 1.00 93.25 106 GLU A C 1
ATOM 864 O O . GLU A 1 106 ? 4.292 -11.869 1.114 1.00 93.25 106 GLU A O 1
ATOM 869 N N . LYS A 1 107 ? 3.470 -10.872 -0.727 1.00 93.81 107 LYS A N 1
ATOM 870 C CA . LYS A 1 107 ? 2.448 -10.108 -0.009 1.00 93.81 107 LYS A CA 1
ATOM 871 C C . LYS A 1 107 ? 1.339 -11.009 0.531 1.00 93.81 107 LYS A C 1
ATOM 873 O O . LYS A 1 107 ? 0.872 -10.770 1.637 1.00 93.81 107 LYS A O 1
ATOM 878 N N . LYS A 1 108 ? 1.010 -12.109 -0.153 1.00 94.50 108 LYS A N 1
ATOM 879 C CA . LYS A 1 108 ? 0.128 -13.161 0.370 1.00 94.50 108 LYS A CA 1
ATOM 880 C C . LYS A 1 108 ? 0.698 -13.785 1.645 1.00 94.50 108 LYS A C 1
ATOM 882 O O . LYS A 1 108 ? -0.030 -13.935 2.619 1.00 94.50 108 LYS A O 1
ATOM 887 N N . ARG A 1 109 ? 1.998 -14.100 1.676 1.00 95.69 109 ARG A N 1
ATOM 888 C CA . ARG A 1 109 ? 2.660 -14.607 2.894 1.00 95.69 109 ARG A CA 1
ATOM 889 C C . ARG A 1 109 ? 2.644 -13.580 4.029 1.00 95.69 109 ARG A C 1
ATOM 891 O O . ARG A 1 109 ? 2.425 -13.955 5.177 1.00 95.69 109 ARG A O 1
ATOM 898 N N . LYS A 1 110 ? 2.842 -12.289 3.728 1.00 94.81 110 LYS A N 1
ATOM 899 C CA . LYS A 1 110 ? 2.691 -11.207 4.723 1.00 94.81 110 LYS A CA 1
ATOM 900 C C . LYS A 1 110 ? 1.260 -11.112 5.250 1.00 94.81 110 LYS A C 1
ATOM 902 O O . LYS A 1 110 ? 1.092 -11.037 6.459 1.00 94.81 110 LYS A O 1
ATOM 907 N N . TYR A 1 111 ? 0.266 -11.208 4.371 1.00 95.69 111 TYR A N 1
ATOM 908 C CA . TYR A 1 111 ? -1.143 -11.231 4.749 1.00 95.69 111 TYR A CA 1
ATOM 909 C C . TYR A 1 111 ? -1.463 -12.385 5.704 1.00 95.69 111 TYR A C 1
ATOM 911 O O . TYR A 1 111 ? -2.000 -12.133 6.777 1.00 95.69 111 TYR A O 1
ATOM 919 N N . SER A 1 112 ? -1.039 -13.617 5.397 1.00 96.00 112 SER A N 1
ATOM 920 C CA . SER A 1 112 ? -1.200 -14.751 6.322 1.00 96.00 112 SER A CA 1
ATOM 921 C C . SER A 1 112 ? -0.560 -14.478 7.688 1.00 96.00 112 SER A C 1
ATOM 923 O O . SER A 1 112 ? -1.201 -14.668 8.713 1.00 96.00 112 SER A O 1
ATOM 925 N N . ASN A 1 113 ? 0.653 -13.914 7.717 1.00 95.56 113 ASN A N 1
ATOM 926 C CA . ASN A 1 113 ? 1.297 -13.537 8.979 1.00 95.56 113 ASN A CA 1
ATOM 927 C C . ASN A 1 113 ? 0.533 -12.442 9.750 1.00 95.56 113 ASN A C 1
ATOM 929 O O . ASN A 1 113 ? 0.658 -12.363 10.972 1.00 95.56 113 ASN A O 1
ATOM 933 N N . TRP A 1 114 ? -0.191 -11.550 9.069 1.00 95.56 114 TRP A N 1
ATOM 934 C CA . TRP A 1 114 ? -1.021 -10.529 9.716 1.00 95.56 114 TRP A CA 1
ATOM 935 C C . TRP A 1 114 ? -2.303 -11.110 10.295 1.00 95.56 114 TRP A C 1
ATOM 937 O O . TRP A 1 114 ? -2.675 -10.708 11.398 1.00 95.56 114 TRP A O 1
ATOM 947 N N . ILE A 1 115 ? -2.917 -12.073 9.604 1.00 95.75 115 ILE A N 1
ATOM 948 C CA . ILE A 1 115 ? -4.026 -12.869 10.138 1.00 95.75 115 ILE A CA 1
ATOM 949 C C . ILE A 1 115 ? -3.581 -13.600 11.410 1.00 95.75 115 ILE A C 1
ATOM 951 O O . ILE A 1 115 ? -4.183 -13.412 12.465 1.00 95.75 115 ILE A O 1
ATOM 955 N N . ASP A 1 116 ? -2.462 -14.331 11.357 1.00 95.62 116 ASP A N 1
ATOM 956 C CA . ASP A 1 116 ? -1.934 -15.090 12.504 1.00 95.62 116 ASP A CA 1
ATOM 957 C C . ASP A 1 116 ? -1.639 -14.197 13.724 1.00 95.62 116 ASP A C 1
ATOM 959 O O . ASP A 1 116 ? -1.723 -14.626 14.876 1.00 95.62 116 ASP A O 1
ATOM 963 N N . LYS A 1 117 ? -1.284 -12.930 13.478 1.00 93.94 117 LYS A N 1
ATOM 964 C CA . LYS A 1 117 ? -1.000 -11.923 14.512 1.00 93.94 117 LYS A CA 1
ATOM 965 C C . LYS A 1 117 ? -2.224 -11.113 14.944 1.00 93.94 117 LYS A C 1
ATOM 967 O O . LYS A 1 117 ? -2.066 -10.235 15.790 1.00 93.94 117 LYS A O 1
ATOM 972 N N . ASN A 1 118 ? -3.408 -11.384 14.394 1.00 92.88 118 ASN A N 1
ATOM 973 C CA . ASN A 1 118 ? -4.637 -10.611 14.607 1.00 92.88 118 ASN A CA 1
ATOM 974 C C . ASN A 1 118 ? -4.484 -9.109 14.288 1.00 92.88 118 ASN A C 1
ATOM 976 O O . ASN A 1 118 ? -5.096 -8.266 14.939 1.00 92.88 118 ASN A O 1
ATOM 980 N N . ILE A 1 119 ? -3.639 -8.764 13.310 1.00 93.19 119 ILE A N 1
ATOM 981 C CA . ILE A 1 119 ? -3.504 -7.386 12.804 1.00 93.19 119 ILE A CA 1
ATOM 982 C C . ILE A 1 119 ? -4.620 -7.086 11.798 1.00 93.19 119 ILE A C 1
ATOM 984 O O . ILE A 1 119 ? -5.142 -5.976 11.769 1.00 93.19 119 ILE A O 1
ATOM 988 N N . VAL A 1 120 ? -4.976 -8.086 10.991 1.00 93.81 120 VAL A N 1
ATOM 989 C CA . VAL A 1 120 ? -6.084 -8.066 10.031 1.00 93.81 120 VAL A CA 1
ATOM 990 C C . VAL A 1 120 ? -6.996 -9.245 10.360 1.00 93.81 120 VAL A C 1
ATOM 992 O O . VAL A 1 120 ? -6.503 -10.311 10.727 1.00 93.81 120 VAL A O 1
ATOM 995 N N . SER A 1 121 ? -8.310 -9.073 10.242 1.00 93.88 121 SER A N 1
ATOM 996 C CA . SER A 1 121 ? -9.268 -10.177 10.358 1.00 93.88 121 SER A CA 1
ATOM 997 C C . SER A 1 121 ? -9.523 -10.829 8.997 1.00 93.88 121 SER A C 1
ATOM 999 O O . SER A 1 121 ? -9.616 -10.143 7.984 1.00 93.88 121 SER A O 1
ATOM 1001 N N . GLU A 1 122 ? -9.718 -12.150 8.952 1.00 93.88 122 GLU A N 1
ATOM 1002 C CA . GLU A 1 122 ? -10.095 -12.854 7.709 1.00 93.88 122 GLU A CA 1
ATOM 1003 C C . GLU A 1 122 ? -11.478 -12.434 7.182 1.00 93.88 122 GLU A C 1
ATOM 1005 O O . GLU A 1 122 ? -11.770 -12.601 6.000 1.00 93.88 122 GLU A O 1
ATOM 1010 N N . ASN A 1 123 ? -12.327 -11.875 8.050 1.00 93.88 123 ASN A N 1
ATOM 1011 C CA . ASN A 1 123 ? -13.657 -11.380 7.686 1.00 93.88 123 ASN A CA 1
ATOM 1012 C C . ASN A 1 123 ? -13.646 -9.916 7.214 1.00 93.88 123 ASN A C 1
ATOM 1014 O O . ASN A 1 123 ? -14.695 -9.379 6.860 1.00 93.88 123 ASN A O 1
ATOM 1018 N N . GLU A 1 124 ? -12.487 -9.257 7.243 1.00 94.56 124 GLU A N 1
ATOM 1019 C CA . GLU A 1 124 ? -12.320 -7.880 6.788 1.00 94.56 124 GLU A CA 1
ATOM 1020 C C . GLU A 1 124 ? -11.849 -7.841 5.327 1.00 94.56 124 GLU A C 1
ATOM 1022 O O . GLU A 1 124 ? -10.979 -8.623 4.928 1.00 94.56 124 GLU A O 1
ATOM 1027 N N . PRO A 1 125 ? -12.387 -6.927 4.502 1.00 94.88 125 PRO A N 1
ATOM 1028 C CA . PRO A 1 125 ? -11.902 -6.741 3.144 1.00 94.88 125 PRO A CA 1
ATOM 1029 C C . PRO A 1 125 ? -10.415 -6.358 3.102 1.00 94.88 125 PRO A C 1
ATOM 1031 O O . PRO A 1 125 ? -9.953 -5.484 3.839 1.00 94.88 125 PRO A O 1
ATOM 1034 N N . PHE A 1 126 ? -9.678 -6.968 2.174 1.00 95.56 126 PHE A N 1
ATOM 1035 C CA . PHE A 1 126 ? -8.261 -6.693 1.945 1.00 95.56 126 PHE A CA 1
ATOM 1036 C C . PHE A 1 126 ? -7.990 -6.465 0.453 1.00 95.56 126 PHE A C 1
ATOM 1038 O O . PHE A 1 126 ? -8.328 -7.302 -0.387 1.00 95.56 126 PHE A O 1
ATOM 1045 N N . ILE A 1 127 ? -7.359 -5.341 0.116 1.00 95.94 127 ILE A N 1
ATOM 1046 C CA . ILE A 1 127 ? -6.990 -4.967 -1.252 1.00 95.94 127 ILE A CA 1
ATOM 1047 C C . ILE A 1 127 ? -5.472 -5.014 -1.402 1.00 95.94 127 ILE A C 1
ATOM 1049 O O . ILE A 1 127 ? -4.736 -4.349 -0.680 1.00 95.94 127 ILE A O 1
ATOM 1053 N N . LEU A 1 128 ? -5.005 -5.732 -2.423 1.00 96.12 128 LEU A N 1
ATOM 1054 C CA . LEU A 1 128 ? -3.620 -5.672 -2.878 1.00 96.12 128 LEU A CA 1
ATOM 1055 C C . LEU A 1 128 ? -3.524 -4.761 -4.111 1.00 96.12 128 LEU A C 1
ATOM 1057 O O . LEU A 1 128 ? -3.864 -5.170 -5.223 1.00 96.12 128 LEU A O 1
ATOM 1061 N N . ALA A 1 129 ? -3.073 -3.521 -3.928 1.00 95.94 129 ALA A N 1
ATOM 1062 C CA . ALA A 1 129 ? -3.041 -2.503 -4.973 1.00 95.94 129 ALA A CA 1
ATOM 1063 C C . ALA A 1 129 ? -1.691 -2.495 -5.712 1.00 95.94 129 ALA A C 1
ATOM 1065 O O . ALA A 1 129 ? -0.694 -1.946 -5.236 1.00 95.94 129 ALA A O 1
ATOM 1066 N N . ILE A 1 130 ? -1.653 -3.097 -6.904 1.00 93.25 130 ILE A N 1
ATOM 1067 C CA . ILE A 1 130 ? -0.415 -3.330 -7.664 1.00 93.25 130 ILE A CA 1
ATOM 1068 C C . ILE A 1 130 ? -0.176 -2.234 -8.709 1.00 93.25 130 ILE A C 1
ATOM 1070 O O . ILE A 1 130 ? -1.022 -1.974 -9.561 1.00 93.25 130 ILE A O 1
ATOM 1074 N N . ASN A 1 131 ? 1.030 -1.665 -8.716 1.00 91.31 131 ASN A N 1
ATOM 1075 C CA . ASN A 1 131 ? 1.488 -0.676 -9.684 1.00 91.31 131 ASN A CA 1
ATOM 1076 C C . ASN A 1 131 ? 2.797 -1.123 -10.362 1.00 91.31 131 ASN A C 1
ATOM 1078 O O . ASN A 1 131 ? 3.861 -1.185 -9.751 1.00 91.31 131 ASN A O 1
ATOM 1082 N N . GLY A 1 132 ? 2.735 -1.388 -11.669 1.00 85.12 132 GLY A N 1
ATOM 1083 C CA . GLY A 1 132 ? 3.870 -1.861 -12.471 1.00 85.12 132 GLY A CA 1
ATOM 1084 C C . GLY A 1 132 ? 4.934 -0.810 -12.820 1.00 85.12 132 GLY A C 1
ATOM 1085 O O . GLY A 1 132 ? 5.830 -1.116 -13.596 1.00 85.12 132 GLY A O 1
ATOM 1086 N N . SER A 1 133 ? 4.877 0.417 -12.293 1.00 81.44 133 SER A N 1
ATOM 1087 C CA . SER A 1 133 ? 5.780 1.527 -12.667 1.00 81.44 133 SER A CA 1
ATOM 1088 C C . SER A 1 133 ? 7.275 1.294 -12.381 1.00 81.44 133 SER A C 1
ATOM 1090 O O . SER A 1 133 ? 8.133 2.018 -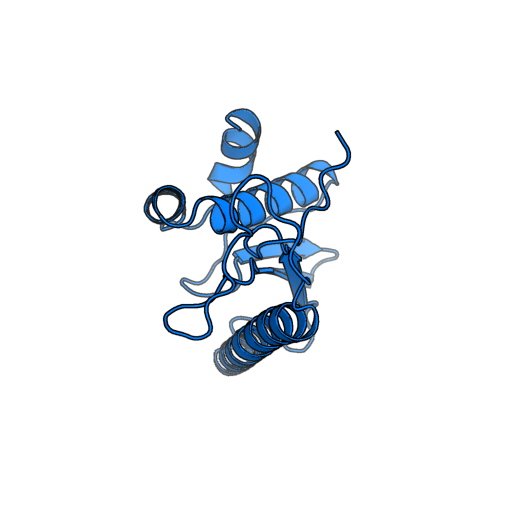12.902 1.00 81.44 133 SER A O 1
ATOM 1092 N N . GLU A 1 134 ? 7.616 0.297 -11.563 1.00 80.56 134 GLU A N 1
ATOM 1093 C CA . GLU A 1 134 ? 8.997 -0.147 -11.328 1.00 80.56 134 GLU A CA 1
ATOM 1094 C C . GLU A 1 134 ? 9.480 -1.230 -12.299 1.00 80.56 134 GLU A C 1
ATOM 1096 O O . GLU A 1 134 ? 10.686 -1.491 -12.396 1.00 80.56 134 GLU A O 1
ATOM 1101 N N . LEU A 1 135 ? 8.568 -1.824 -13.067 1.00 81.50 135 LEU A N 1
ATOM 1102 C CA . LEU A 1 135 ? 8.909 -2.776 -14.108 1.00 81.50 135 LEU A CA 1
ATOM 1103 C C . LEU A 1 135 ? 9.345 -2.016 -15.369 1.00 81.50 135 LEU A C 1
ATOM 1105 O O . LEU A 1 135 ? 8.608 -1.174 -15.891 1.00 81.50 135 LEU A O 1
ATOM 1109 N N . PRO A 1 136 ? 10.541 -2.308 -15.907 1.00 70.25 136 PRO A N 1
ATOM 1110 C CA . PRO A 1 136 ? 10.905 -1.865 -17.246 1.00 70.25 136 PRO A CA 1
ATOM 1111 C C . PRO A 1 136 ? 9.838 -2.324 -18.246 1.00 70.25 136 PRO A C 1
ATOM 1113 O O . PRO A 1 136 ? 9.294 -3.411 -18.083 1.00 70.25 136 PRO A O 1
ATOM 1116 N N . PHE A 1 137 ? 9.564 -1.526 -19.279 1.00 69.38 137 PHE A N 1
ATOM 1117 C CA . PHE A 1 137 ? 8.574 -1.816 -20.332 1.00 69.38 137 PHE A CA 1
ATOM 1118 C C . PHE A 1 137 ? 7.089 -1.760 -19.923 1.00 69.38 137 PHE A C 1
ATOM 1120 O O . PHE A 1 137 ? 6.241 -1.863 -20.803 1.00 69.38 137 PHE A O 1
ATOM 1127 N N . ALA A 1 138 ? 6.745 -1.552 -18.644 1.00 58.09 138 ALA A N 1
ATOM 1128 C CA . ALA A 1 138 ? 5.341 -1.426 -18.220 1.00 58.09 138 ALA A CA 1
ATOM 1129 C C . ALA A 1 138 ? 4.653 -0.148 -18.734 1.00 58.09 138 ALA A C 1
ATOM 1131 O O . ALA A 1 138 ? 3.429 -0.085 -18.802 1.00 58.09 138 ALA A O 1
ATOM 1132 N N . ARG A 1 139 ? 5.438 0.864 -19.120 1.00 60.09 139 ARG A N 1
ATOM 1133 C CA . ARG A 1 139 ? 4.968 2.005 -19.905 1.00 60.09 139 ARG A CA 1
ATOM 1134 C C . ARG A 1 139 ? 5.376 1.798 -21.360 1.00 60.09 139 ARG A C 1
ATOM 1136 O O . ARG A 1 139 ? 6.562 1.823 -21.678 1.00 60.09 139 ARG A O 1
ATOM 1143 N N . THR A 1 140 ? 4.397 1.606 -22.234 1.00 53.97 140 THR A N 1
ATOM 1144 C CA . THR A 1 140 ? 4.534 1.921 -23.657 1.00 53.97 140 THR A CA 1
ATOM 1145 C C . THR A 1 140 ? 4.385 3.428 -23.785 1.00 53.97 140 THR A C 1
ATOM 1147 O O . THR A 1 140 ? 3.270 3.933 -23.683 1.00 53.97 140 THR A O 1
ATOM 1150 N N . GLU A 1 141 ? 5.486 4.159 -23.933 1.00 45.72 141 GLU A N 1
ATOM 1151 C CA . GLU A 1 141 ? 5.411 5.569 -24.314 1.00 45.72 141 GLU A CA 1
ATOM 1152 C C . GLU A 1 141 ? 4.751 5.640 -25.702 1.00 45.72 141 GLU A C 1
ATOM 1154 O O . GLU A 1 141 ? 5.318 5.202 -26.701 1.00 45.72 141 GLU A O 1
ATOM 1159 N N . ARG A 1 142 ? 3.494 6.095 -25.742 1.00 40.09 142 ARG A N 1
ATOM 1160 C CA . ARG A 1 142 ? 3.003 6.892 -26.864 1.00 40.09 142 ARG A CA 1
ATOM 1161 C C . ARG A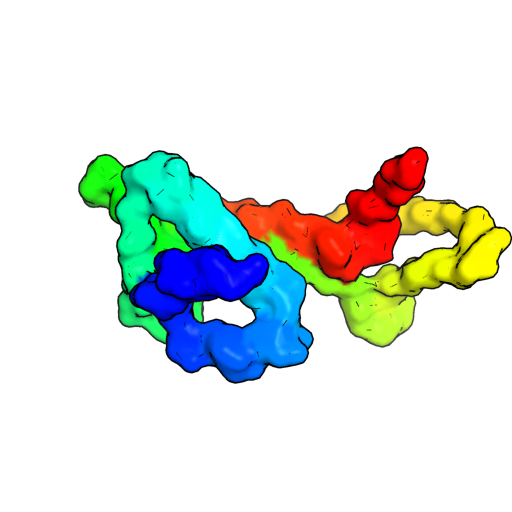 1 142 ? 3.238 8.335 -26.434 1.00 40.09 142 ARG A C 1
ATOM 1163 O O . ARG A 1 142 ? 2.569 8.788 -25.506 1.00 40.09 142 ARG A O 1
ATOM 1170 N N . GLU A 1 143 ? 4.256 8.956 -27.018 1.00 36.44 143 GLU A N 1
ATOM 1171 C CA . GLU A 1 143 ? 4.374 10.418 -27.082 1.00 36.44 143 GLU A CA 1
ATOM 1172 C C . GLU A 1 143 ? 3.279 10.986 -27.993 1.00 36.44 143 GLU A C 1
ATOM 1174 O O . GLU A 1 143 ? 2.909 10.291 -28.973 1.00 36.44 143 GLU A O 1
#

Radius of gyration: 17.0 Å; chains: 1; bounding box: 41×34×45 Å